Protein AF-A0A1Z5HW14-F1 (afdb_monomer_lite)

pLDDT: mean 73.67, std 11.14, range [45.94, 90.69]

Foldseek 3Di:
DPDDPPDPPQKDKDKDKDWDADPVRDIDIDIDIDIDWDKDFDADPVVRHTPDIDTHYND

Structure (mmCIF, N/CA/C/O backbone):
data_AF-A0A1Z5HW14-F1
#
_entry.id   AF-A0A1Z5HW14-F1
#
loop_
_atom_site.group_PDB
_atom_site.id
_atom_site.type_symbol
_atom_site.label_atom_id
_atom_site.label_alt_id
_atom_site.label_comp_id
_atom_site.label_asym_id
_atom_site.label_entity_id
_atom_site.label_seq_id
_atom_site.pdbx_PDB_ins_code
_atom_site.Cartn_x
_atom_site.Cartn_y
_atom_site.Cartn_z
_atom_site.occupancy
_atom_site.B_iso_or_equiv
_atom_site.auth_seq_id
_atom_site.auth_comp_id
_atom_site.auth_asym_id
_atom_site.auth_atom_id
_atom_site.pdbx_PDB_model_num
ATOM 1 N N . PRO A 1 1 ? -11.369 16.717 -19.288 1.00 61.72 1 PRO A N 1
ATOM 2 C CA . PRO A 1 1 ? -10.028 17.331 -19.117 1.00 61.72 1 PRO A CA 1
ATOM 3 C C . PRO A 1 1 ? -8.968 16.250 -18.877 1.00 61.72 1 PRO A C 1
ATOM 5 O O . PRO A 1 1 ? -9.155 15.413 -17.997 1.00 61.72 1 PRO A O 1
ATOM 8 N N . LYS A 1 2 ? -7.899 16.228 -19.684 1.00 66.94 2 LYS A N 1
ATOM 9 C CA . LYS A 1 2 ? -6.783 15.294 -19.482 1.00 66.94 2 LYS A CA 1
ATOM 10 C C . LYS A 1 2 ? -6.169 15.584 -18.099 1.00 66.94 2 LYS A C 1
ATOM 12 O O . LYS A 1 2 ? -5.960 16.762 -17.807 1.00 66.94 2 LYS A O 1
ATOM 17 N N . PRO A 1 3 ? -5.973 14.584 -17.223 1.00 62.12 3 PRO A N 1
ATOM 18 C CA . PRO A 1 3 ? -5.398 14.818 -15.904 1.00 62.12 3 PRO A CA 1
ATOM 19 C C . PRO A 1 3 ? -4.040 15.509 -16.044 1.00 62.12 3 PRO A C 1
ATOM 21 O O . PRO A 1 3 ? -3.212 15.058 -16.833 1.00 62.12 3 PRO A O 1
ATOM 24 N N . ASP A 1 4 ? -3.827 16.595 -15.302 1.00 69.56 4 ASP A N 1
ATOM 25 C CA . ASP A 1 4 ? -2.497 17.180 -15.146 1.00 69.56 4 ASP A CA 1
ATOM 26 C C . ASP A 1 4 ? -1.593 16.110 -14.512 1.00 69.56 4 ASP A C 1
ATOM 28 O O . ASP A 1 4 ? -1.923 15.572 -13.454 1.00 69.56 4 ASP A O 1
ATOM 32 N N . GLY A 1 5 ? -0.504 15.742 -15.191 1.00 64.50 5 GLY A N 1
ATOM 33 C CA . GLY A 1 5 ? 0.392 14.639 -14.811 1.00 64.50 5 GLY A CA 1
ATOM 34 C C . GLY A 1 5 ? 1.238 14.920 -13.566 1.00 64.50 5 GLY A C 1
ATOM 35 O O . GLY A 1 5 ? 2.115 14.140 -13.227 1.00 64.50 5 GLY A O 1
ATOM 36 N N . ARG A 1 6 ? 0.989 16.046 -12.890 1.00 74.44 6 ARG A N 1
ATOM 37 C CA . ARG A 1 6 ? 1.664 16.480 -11.660 1.00 74.44 6 ARG A CA 1
ATOM 38 C C . ARG A 1 6 ? 1.140 15.808 -10.383 1.00 74.44 6 ARG A C 1
ATOM 40 O O . ARG A 1 6 ? 1.594 16.155 -9.298 1.00 74.44 6 ARG A O 1
ATOM 47 N N . ARG A 1 7 ? 0.187 14.877 -10.492 1.00 67.94 7 ARG A N 1
ATOM 48 C CA . ARG A 1 7 ? -0.318 14.058 -9.377 1.00 67.94 7 ARG A CA 1
ATOM 49 C C . ARG A 1 7 ? -0.040 12.584 -9.631 1.00 67.94 7 ARG A C 1
ATOM 51 O O . ARG A 1 7 ? -0.103 12.151 -10.778 1.00 67.94 7 ARG A O 1
ATOM 58 N N . ASP A 1 8 ? 0.168 11.827 -8.560 1.00 67.12 8 ASP A N 1
ATOM 59 C CA . ASP A 1 8 ? 0.207 10.365 -8.604 1.00 67.12 8 ASP A CA 1
ATOM 60 C C . ASP A 1 8 ? -1.169 9.829 -9.038 1.00 67.12 8 ASP A C 1
ATOM 62 O O . ASP A 1 8 ? -2.080 9.681 -8.226 1.00 67.12 8 ASP A O 1
ATOM 66 N N . THR A 1 9 ? -1.360 9.604 -10.344 1.00 67.31 9 THR A N 1
ATOM 67 C CA . THR A 1 9 ? -2.646 9.165 -10.924 1.00 67.31 9 THR A CA 1
ATOM 68 C C . THR A 1 9 ? -2.973 7.698 -10.666 1.00 67.31 9 THR A C 1
ATOM 70 O O . THR A 1 9 ? -4.122 7.286 -10.847 1.00 67.31 9 THR A O 1
ATOM 73 N N . ASP A 1 10 ? -1.971 6.920 -10.266 1.00 65.81 10 ASP A N 1
ATOM 74 C CA . ASP A 1 10 ? -2.076 5.474 -10.074 1.00 65.81 10 ASP A CA 1
ATOM 75 C C . ASP A 1 10 ? -2.220 5.068 -8.599 1.00 65.81 10 ASP A C 1
ATOM 77 O O . ASP A 1 10 ? -2.609 3.934 -8.309 1.00 65.81 10 ASP A O 1
ATOM 81 N N . ALA A 1 11 ? -1.974 5.997 -7.671 1.00 68.31 11 ALA A N 1
ATOM 82 C CA . ALA A 1 11 ? -2.273 5.826 -6.256 1.00 68.31 11 ALA A CA 1
ATOM 83 C C . ALA A 1 11 ? -3.754 6.121 -5.973 1.00 68.31 11 ALA A C 1
ATOM 85 O O . ALA A 1 11 ? -4.361 7.007 -6.576 1.00 68.31 11 ALA A O 1
ATOM 86 N N . ASP A 1 12 ? -4.337 5.389 -5.025 1.00 73.88 12 ASP A N 1
ATOM 87 C CA . ASP A 1 12 ? -5.716 5.598 -4.574 1.00 73.88 12 ASP A CA 1
ATOM 88 C C . ASP A 1 12 ? -5.787 5.525 -3.042 1.00 73.88 12 ASP A C 1
ATOM 90 O O . ASP A 1 12 ? -4.866 5.047 -2.370 1.00 73.88 12 ASP A O 1
ATOM 94 N N . PHE A 1 13 ? -6.880 6.025 -2.474 1.00 78.06 13 PHE A N 1
ATOM 95 C CA . PHE A 1 13 ? -7.148 5.923 -1.048 1.00 78.06 13 PHE A CA 1
ATOM 96 C C . PHE A 1 13 ? -7.713 4.541 -0.707 1.00 78.06 13 PHE A C 1
ATOM 98 O O . PHE A 1 13 ? -8.890 4.256 -0.921 1.00 78.06 13 PHE A O 1
ATOM 105 N N . GLY A 1 14 ? -6.887 3.695 -0.094 1.00 76.75 14 GLY A N 1
ATOM 106 C CA . GLY A 1 14 ? -7.336 2.464 0.544 1.00 76.75 14 GLY A CA 1
ATOM 107 C C . GLY A 1 14 ? -8.059 2.763 1.857 1.00 76.75 14 GLY A C 1
ATOM 108 O O . GLY A 1 14 ? -7.649 3.637 2.624 1.00 76.75 14 GLY A O 1
ATOM 109 N N . LYS A 1 15 ? -9.134 2.024 2.145 1.00 82.12 15 LYS A N 1
ATOM 110 C CA . LYS A 1 15 ? -9.817 2.043 3.446 1.00 82.12 15 LYS A CA 1
ATOM 111 C C . LYS A 1 15 ? -9.942 0.624 3.976 1.00 82.12 15 LYS A C 1
ATOM 113 O O . LYS A 1 15 ? -10.384 -0.270 3.261 1.00 82.12 15 LYS A O 1
ATOM 118 N N . LYS A 1 16 ? -9.605 0.423 5.249 1.00 83.44 16 LYS A N 1
ATOM 119 C CA . LYS A 1 16 ? -9.855 -0.827 5.966 1.00 83.44 16 LYS A CA 1
ATOM 120 C C . LYS A 1 16 ? -10.641 -0.555 7.231 1.00 83.44 16 LYS A C 1
ATOM 122 O O . LYS A 1 16 ? -10.211 0.195 8.110 1.00 83.44 16 LYS A O 1
ATOM 127 N N . THR A 1 17 ? -11.799 -1.193 7.288 1.00 87.00 17 THR A N 1
ATOM 128 C CA . THR A 1 17 ? -12.765 -1.044 8.365 1.00 87.00 17 THR A CA 1
ATOM 129 C C . THR A 1 17 ? -12.688 -2.258 9.274 1.00 87.00 17 THR A C 1
ATOM 131 O O . THR A 1 17 ? -12.860 -3.391 8.830 1.00 87.00 17 THR A O 1
ATOM 134 N N . TYR A 1 18 ? -12.446 -2.013 10.555 1.00 88.88 18 TYR A N 1
ATOM 135 C CA . TYR A 1 18 ? -12.548 -3.010 11.610 1.00 88.88 18 TYR A CA 1
ATOM 136 C C . TYR A 1 18 ? -13.844 -2.763 12.370 1.00 88.88 18 TYR A C 1
ATOM 138 O O . TYR A 1 18 ? -14.095 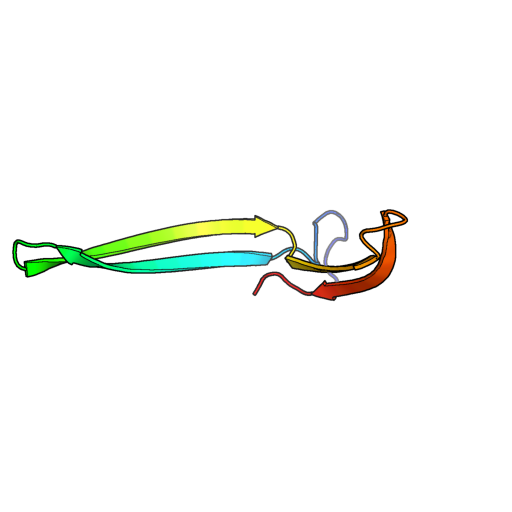-1.641 12.809 1.00 88.88 18 TYR A O 1
ATOM 146 N N . ARG A 1 19 ? -14.663 -3.803 12.513 1.00 90.69 19 ARG A N 1
ATOM 147 C CA . ARG A 1 19 ? -15.921 -3.763 13.263 1.00 90.69 19 ARG A CA 1
ATOM 148 C C . ARG A 1 19 ? -15.901 -4.844 14.324 1.00 90.69 19 ARG A C 1
ATOM 150 O O . ARG A 1 19 ? -15.367 -5.927 14.089 1.00 90.69 19 ARG A O 1
ATOM 157 N N . GLY A 1 20 ? -16.500 -4.560 15.468 1.00 89.00 20 GLY A N 1
ATOM 158 C CA . GLY A 1 20 ? -16.647 -5.541 16.529 1.00 89.00 20 GLY A CA 1
ATOM 159 C C . GLY A 1 20 ? -17.683 -5.123 17.556 1.00 89.00 20 GLY A C 1
ATOM 160 O O . GLY A 1 20 ? -18.156 -3.988 17.565 1.00 89.00 20 GLY A O 1
ATOM 161 N N . CYS A 1 21 ? -18.015 -6.058 18.437 1.00 90.38 21 CYS A N 1
ATOM 162 C CA . CYS A 1 21 ? -18.849 -5.809 19.603 1.00 90.38 21 CYS A CA 1
ATOM 163 C C . CYS A 1 21 ? -17.957 -5.871 20.847 1.00 90.38 21 CYS A C 1
ATOM 165 O O . CYS A 1 21 ? -17.146 -6.791 20.987 1.00 90.38 21 CYS A O 1
ATOM 167 N N . ARG A 1 22 ? -18.038 -4.866 21.718 1.00 86.44 22 ARG A N 1
ATOM 168 C CA . ARG A 1 22 ? -17.354 -4.872 23.016 1.00 86.44 22 ARG A CA 1
ATOM 169 C C . ARG A 1 22 ? -18.075 -5.823 23.974 1.00 86.44 22 ARG A C 1
ATOM 171 O O . ARG A 1 22 ? -19.212 -6.226 23.745 1.00 86.44 22 ARG A O 1
ATOM 178 N N . LYS A 1 23 ? -17.408 -6.177 25.078 1.00 85.94 23 LYS A N 1
ATOM 179 C CA . LYS A 1 23 ? -17.972 -7.058 26.121 1.00 85.94 23 LYS A CA 1
ATOM 180 C C . LYS A 1 23 ? -19.234 -6.485 26.783 1.00 85.94 23 LYS A C 1
ATOM 182 O O . LYS A 1 23 ? -20.015 -7.246 27.333 1.00 85.94 23 LYS A O 1
ATOM 187 N N . ASP A 1 24 ? -19.420 -5.170 26.718 1.00 86.19 24 ASP A N 1
ATOM 188 C CA . ASP A 1 24 ? -20.591 -4.439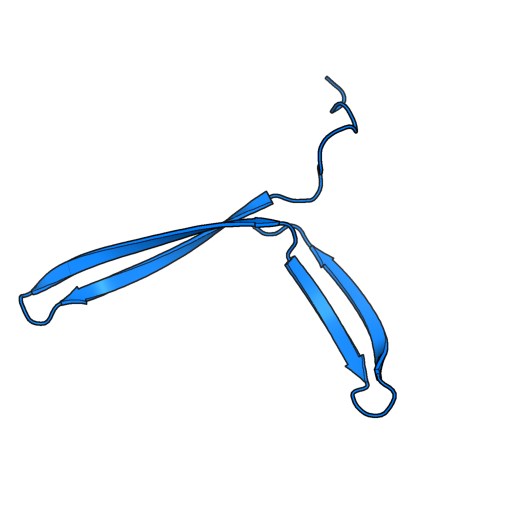 27.216 1.00 86.19 24 ASP A CA 1
ATOM 189 C C . ASP A 1 24 ? -21.751 -4.374 26.196 1.00 86.19 24 ASP A C 1
ATOM 191 O O . ASP A 1 24 ? -22.758 -3.720 26.449 1.00 86.19 24 ASP A O 1
ATOM 195 N N . GLY A 1 25 ? -21.620 -5.036 25.040 1.00 85.94 25 GLY A N 1
ATOM 196 C CA . GLY A 1 25 ? -22.624 -5.039 23.975 1.00 85.94 25 GLY A CA 1
ATOM 197 C C . GLY A 1 25 ? -22.582 -3.814 23.059 1.00 85.94 25 GLY A C 1
ATOM 198 O O . GLY A 1 25 ? -23.364 -3.743 22.112 1.00 85.94 25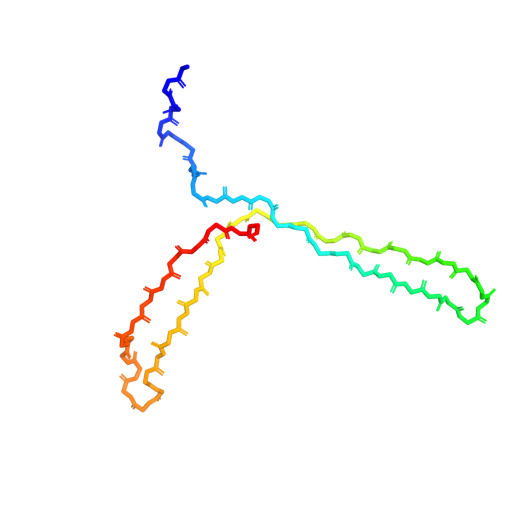 GLY A O 1
ATOM 199 N N . THR A 1 26 ? -21.674 -2.858 23.284 1.00 88.94 26 THR A N 1
ATOM 200 C CA . THR A 1 26 ? -21.542 -1.699 22.395 1.00 88.94 26 THR A CA 1
ATOM 201 C C . THR A 1 26 ? -20.779 -2.054 21.120 1.00 88.94 26 THR A C 1
ATOM 203 O O . THR A 1 26 ? -19.701 -2.658 21.141 1.00 88.94 26 THR A O 1
ATOM 206 N N . LEU A 1 27 ? -21.340 -1.664 19.975 1.00 89.94 27 LEU A N 1
ATOM 207 C CA . LEU A 1 27 ? -20.676 -1.804 18.683 1.00 89.94 27 LEU A CA 1
ATOM 208 C C . LEU A 1 27 ? -19.599 -0.733 18.536 1.00 89.94 27 LEU A C 1
ATOM 210 O O . LEU A 1 27 ? -19.810 0.433 18.868 1.00 89.94 27 LEU A O 1
ATOM 214 N N . TRP A 1 28 ? -18.449 -1.127 18.002 1.00 90.38 28 TRP A N 1
ATOM 215 C CA . TRP A 1 28 ? -17.387 -0.199 17.651 1.00 90.38 28 TRP A CA 1
ATOM 216 C C . TRP A 1 28 ? -16.943 -0.404 16.209 1.00 90.38 28 TRP A C 1
ATOM 218 O O . TRP A 1 28 ? -16.925 -1.518 15.678 1.00 90.38 28 TRP A O 1
ATOM 228 N N . GLU A 1 29 ? -16.547 0.703 15.592 1.00 90.62 29 GLU A N 1
ATOM 229 C CA . GLU A 1 29 ? -15.997 0.746 14.248 1.00 90.62 29 GLU A CA 1
ATOM 230 C C . GLU A 1 29 ? -14.709 1.571 14.268 1.00 90.62 29 GLU A C 1
ATOM 232 O O . GLU A 1 29 ? -14.654 2.660 14.839 1.00 90.62 29 GLU A O 1
ATOM 237 N N . LYS A 1 30 ? -13.650 1.036 13.657 1.00 88.50 30 LYS A N 1
ATOM 238 C CA . LYS A 1 30 ? -12.399 1.753 13.411 1.00 88.50 30 LYS A CA 1
ATOM 239 C C . LYS A 1 30 ? -12.114 1.735 11.921 1.00 88.50 30 LYS A C 1
ATOM 241 O O . LYS A 1 30 ? -11.896 0.673 11.340 1.00 88.50 30 LYS A O 1
ATOM 246 N N . ILE A 1 31 ? -12.076 2.919 11.323 1.00 87.94 31 ILE A N 1
ATOM 247 C CA . ILE A 1 31 ? -11.734 3.109 9.915 1.00 87.94 31 ILE A CA 1
ATOM 248 C C . ILE A 1 31 ? -10.282 3.575 9.850 1.00 87.94 31 ILE A C 1
ATOM 250 O O . ILE A 1 31 ? -9.920 4.575 10.464 1.00 87.94 31 ILE A O 1
ATOM 254 N N . ILE A 1 32 ? -9.450 2.838 9.119 1.00 84.06 32 ILE A N 1
ATOM 255 C CA . ILE A 1 32 ? -8.082 3.242 8.793 1.00 84.06 32 ILE A CA 1
ATOM 256 C C . ILE A 1 32 ? -8.042 3.520 7.294 1.00 84.06 32 ILE A C 1
ATOM 258 O O . ILE A 1 32 ? -8.435 2.663 6.504 1.00 84.06 32 ILE A O 1
ATOM 262 N N . SER A 1 33 ? -7.582 4.706 6.905 1.00 82.94 33 SER A N 1
ATOM 263 C CA . SER A 1 33 ? -7.425 5.106 5.505 1.00 82.94 33 SER A CA 1
ATOM 264 C C . SER A 1 33 ? -5.981 5.478 5.195 1.00 82.94 33 SER A C 1
ATOM 266 O O . SER A 1 33 ? -5.337 6.127 6.018 1.00 82.94 33 SER A O 1
ATOM 268 N N . TRP A 1 34 ? -5.490 5.112 4.013 1.00 81.62 34 TRP A N 1
ATOM 269 C CA . TRP A 1 34 ? -4.146 5.451 3.535 1.00 81.62 34 TRP A CA 1
ATOM 270 C C . TRP A 1 34 ? -4.164 5.762 2.041 1.00 81.62 34 TRP A C 1
ATOM 272 O O . TRP A 1 34 ? -4.919 5.153 1.290 1.00 81.62 34 TRP A O 1
ATOM 282 N N . PHE A 1 35 ? -3.318 6.696 1.616 1.00 78.00 35 PHE A N 1
ATOM 283 C CA . PHE A 1 35 ? -3.067 6.992 0.207 1.00 78.00 35 PHE A CA 1
ATOM 284 C C . PHE A 1 35 ? -1.791 6.278 -0.231 1.00 78.00 35 PHE A C 1
ATOM 286 O O . PHE A 1 35 ? -0.764 6.417 0.434 1.00 78.00 35 PHE A O 1
ATOM 293 N N . GLY A 1 36 ? -1.845 5.500 -1.310 1.00 79.38 36 GLY A N 1
ATOM 294 C CA . GLY A 1 36 ? -0.648 4.831 -1.813 1.00 79.38 36 GLY A CA 1
ATOM 295 C C . GLY A 1 36 ? -0.914 3.785 -2.888 1.00 79.38 36 GLY A C 1
ATOM 296 O O . GLY A 1 36 ? -1.941 3.806 -3.564 1.00 79.38 36 GLY A O 1
ATOM 297 N N . TYR A 1 37 ? 0.036 2.860 -3.017 1.00 71.50 37 TYR A N 1
ATOM 298 C CA . TYR A 1 37 ? 0.069 1.809 -4.033 1.00 71.50 37 TYR A CA 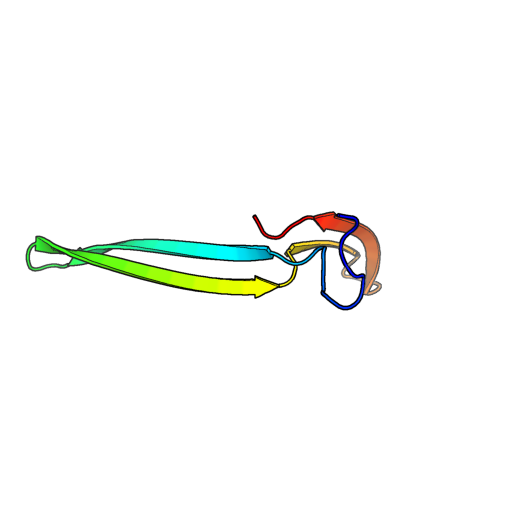1
ATOM 299 C C . TYR A 1 37 ? -0.102 0.423 -3.395 1.00 71.50 37 TYR A C 1
ATOM 301 O O . TYR A 1 37 ? 0.406 0.177 -2.300 1.00 71.50 37 TYR A O 1
ATOM 309 N N . LYS A 1 38 ? -0.782 -0.503 -4.084 1.00 66.88 38 LYS A N 1
ATOM 310 C CA . LYS A 1 38 ? -0.827 -1.926 -3.711 1.00 66.88 38 LYS A CA 1
ATOM 311 C C . LYS A 1 38 ? 0.090 -2.699 -4.655 1.00 66.88 38 LYS A C 1
ATOM 313 O O . LYS A 1 38 ? -0.196 -2.839 -5.843 1.00 66.88 38 LYS A O 1
ATOM 318 N N . LEU A 1 39 ? 1.212 -3.164 -4.117 1.00 69.12 39 LEU A N 1
ATOM 319 C CA . LEU A 1 39 ? 2.235 -3.879 -4.869 1.00 69.12 39 LEU A CA 1
ATOM 320 C C . LEU A 1 39 ? 2.134 -5.383 -4.590 1.00 69.12 39 LEU A C 1
ATOM 322 O O . LEU A 1 39 ? 2.242 -5.805 -3.440 1.00 69.12 39 LEU A O 1
ATOM 326 N N . HIS A 1 40 ? 1.953 -6.185 -5.640 1.00 72.62 40 HIS A N 1
ATOM 327 C CA . HIS A 1 40 ? 2.042 -7.641 -5.566 1.00 72.62 40 HIS A CA 1
ATOM 328 C C . HIS A 1 40 ? 3.399 -8.078 -6.127 1.00 72.62 40 HIS A C 1
ATOM 330 O O . HIS A 1 40 ? 3.675 -7.905 -7.317 1.00 72.62 40 HIS A O 1
ATOM 336 N N . LEU A 1 41 ? 4.254 -8.619 -5.256 1.00 69.94 41 LEU A N 1
ATOM 337 C CA . LEU A 1 41 ? 5.576 -9.133 -5.611 1.00 69.94 41 LEU A CA 1
ATOM 338 C C . LEU A 1 41 ? 5.605 -10.649 -5.460 1.00 69.94 41 LEU A C 1
ATOM 340 O O . LEU A 1 41 ? 5.175 -11.176 -4.435 1.00 69.94 41 LEU A O 1
ATOM 344 N N . VAL A 1 42 ? 6.168 -11.330 -6.455 1.00 65.56 42 VAL A N 1
ATOM 345 C CA . VAL A 1 42 ? 6.593 -12.727 -6.344 1.00 65.56 42 VAL A CA 1
ATOM 346 C C . VAL A 1 42 ? 8.108 -12.743 -6.510 1.00 65.56 42 VAL A C 1
ATOM 348 O O . VAL A 1 42 ? 8.637 -12.361 -7.557 1.00 65.56 42 VAL A O 1
ATOM 351 N N . VAL A 1 43 ? 8.807 -13.132 -5.447 1.00 67.25 43 VAL A N 1
ATOM 352 C CA . VAL A 1 43 ? 10.270 -13.058 -5.353 1.00 67.25 43 VAL A CA 1
ATOM 353 C C . VAL A 1 43 ? 10.827 -14.449 -5.079 1.00 67.25 43 VAL A C 1
ATOM 355 O O . VAL A 1 43 ? 10.256 -15.191 -4.279 1.00 67.25 43 VAL A O 1
ATOM 358 N N . ASP A 1 44 ? 11.941 -14.787 -5.727 1.00 65.25 44 ASP A N 1
ATOM 359 C CA . ASP A 1 44 ? 12.769 -15.920 -5.318 1.00 65.25 44 ASP A CA 1
ATOM 360 C C . ASP A 1 44 ? 13.583 -15.507 -4.082 1.00 65.25 44 ASP A C 1
ATOM 362 O O . ASP A 1 44 ? 14.484 -14.671 -4.161 1.00 65.25 44 ASP A O 1
ATOM 366 N N . ALA A 1 45 ? 13.238 -16.068 -2.922 1.00 68.75 45 ALA A N 1
ATOM 367 C CA . ALA A 1 45 ? 13.834 -15.707 -1.637 1.00 68.75 45 ALA A CA 1
ATOM 368 C C . ALA A 1 45 ? 15.298 -16.157 -1.473 1.00 68.75 45 ALA A C 1
ATOM 370 O O . ALA A 1 45 ? 15.948 -15.728 -0.525 1.00 68.75 45 ALA A O 1
ATOM 371 N N . GLN A 1 46 ? 15.823 -17.015 -2.356 1.00 69.62 46 GLN A N 1
ATOM 372 C CA . GLN A 1 46 ? 17.199 -17.509 -2.265 1.00 69.62 46 GLN A CA 1
ATOM 373 C C . GLN A 1 46 ? 18.201 -16.585 -2.967 1.00 69.62 46 GLN A C 1
ATOM 375 O O . GLN A 1 46 ? 19.346 -16.474 -2.534 1.00 69.62 46 GLN A O 1
ATOM 380 N N . TYR A 1 47 ? 17.766 -15.919 -4.036 1.00 68.06 47 TYR A N 1
ATOM 381 C CA . TYR A 1 47 ? 18.596 -14.989 -4.809 1.00 68.06 47 TYR A CA 1
ATOM 382 C C . TYR A 1 47 ? 18.101 -13.540 -4.744 1.00 68.06 47 TYR A C 1
ATOM 384 O O . TYR A 1 47 ? 18.705 -12.673 -5.365 1.00 68.06 47 TYR A O 1
ATOM 392 N N . GLU A 1 48 ? 17.009 -13.279 -4.015 1.00 61.44 48 GLU A N 1
ATOM 393 C CA . GLU A 1 48 ? 16.354 -11.967 -3.862 1.00 61.44 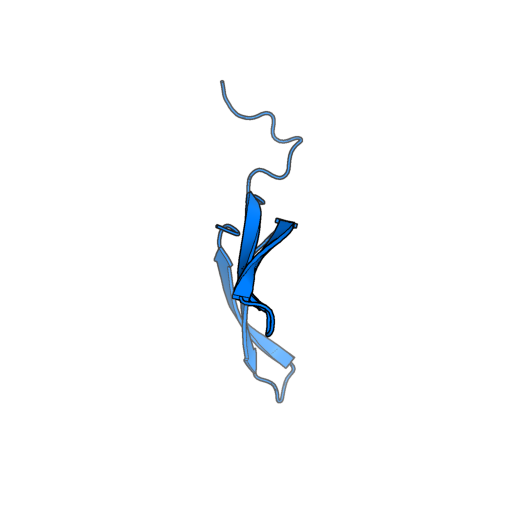48 GLU A CA 1
ATOM 394 C C . GLU A 1 48 ? 15.975 -11.300 -5.198 1.00 61.44 48 GLU A C 1
ATOM 396 O O . GLU A 1 48 ? 15.751 -10.091 -5.281 1.00 61.44 48 GLU A O 1
ATOM 401 N N . LEU A 1 49 ? 15.875 -12.094 -6.266 1.00 66.94 49 LEU A N 1
ATOM 402 C CA . LEU A 1 49 ? 15.567 -11.612 -7.604 1.00 66.94 49 LEU A CA 1
ATOM 403 C C . LEU A 1 49 ? 14.052 -11.701 -7.854 1.00 66.94 49 LEU A C 1
ATOM 405 O O . LEU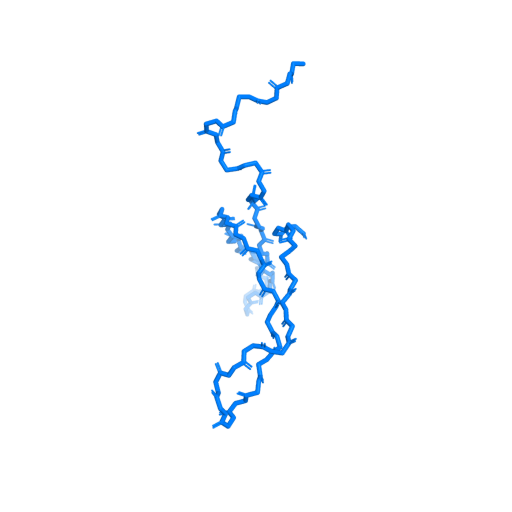 A 1 49 ? 13.453 -12.772 -7.697 1.00 66.94 49 LEU A O 1
ATOM 409 N N . PRO A 1 50 ? 13.398 -10.593 -8.248 1.00 55.62 50 PRO A N 1
ATOM 410 C CA . PRO A 1 50 ? 11.985 -10.615 -8.592 1.00 55.62 50 PRO A CA 1
ATOM 411 C C . PRO A 1 50 ? 11.782 -11.371 -9.909 1.00 55.62 50 PRO A C 1
ATOM 413 O O . PRO A 1 50 ? 12.312 -10.985 -10.949 1.00 55.62 50 PRO A O 1
ATOM 416 N N . VAL A 1 51 ? 10.983 -12.439 -9.863 1.00 62.41 51 VAL A N 1
ATOM 417 C CA . VAL A 1 51 ? 10.656 -13.261 -11.042 1.00 62.41 51 VAL A CA 1
ATOM 418 C C . VAL A 1 51 ? 9.481 -12.651 -11.814 1.00 62.41 51 VAL A C 1
ATOM 420 O O . VAL A 1 51 ? 9.418 -12.747 -13.037 1.00 62.41 51 VAL A O 1
ATOM 423 N N . ALA A 1 52 ? 8.567 -11.976 -11.109 1.00 64.75 52 ALA A N 1
ATOM 424 C CA . ALA A 1 52 ? 7.501 -11.174 -11.699 1.00 64.75 52 ALA A CA 1
ATOM 425 C C . ALA A 1 52 ? 6.946 -10.166 -10.680 1.00 64.75 52 ALA A C 1
ATOM 427 O O . ALA A 1 52 ? 6.866 -10.446 -9.481 1.00 64.75 52 ALA A O 1
ATOM 428 N N . PHE A 1 53 ? 6.502 -9.003 -11.161 1.00 59.22 53 PHE A N 1
ATOM 429 C CA . PHE A 1 53 ? 5.761 -8.031 -10.357 1.00 59.22 53 PHE A CA 1
ATOM 430 C C . PHE A 1 53 ? 4.511 -7.557 -11.095 1.00 59.22 53 PHE A C 1
ATOM 432 O O . PHE A 1 53 ? 4.466 -7.512 -12.325 1.00 59.22 53 PHE A O 1
ATOM 439 N N . THR A 1 54 ? 3.473 -7.197 -10.345 1.00 68.44 54 THR A N 1
ATOM 440 C CA . THR A 1 54 ? 2.292 -6.531 -10.901 1.00 68.44 54 THR A CA 1
ATOM 441 C C . THR A 1 54 ? 1.867 -5.412 -9.965 1.00 68.44 54 THR A C 1
ATOM 443 O O . THR A 1 54 ? 1.640 -5.618 -8.771 1.00 68.44 54 THR A O 1
ATOM 446 N N . VAL A 1 55 ? 1.782 -4.205 -10.521 1.00 62.34 55 VAL A N 1
ATOM 447 C CA . VAL A 1 55 ? 1.291 -3.023 -9.815 1.00 62.34 55 VAL A CA 1
ATOM 448 C C . VAL A 1 55 ? -0.202 -2.917 -10.076 1.00 62.34 55 VAL A C 1
ATOM 450 O O . VAL A 1 55 ? -0.634 -2.839 -11.224 1.00 62.34 55 VAL A O 1
ATOM 453 N N . THR A 1 56 ? -0.990 -2.915 -9.007 1.00 68.25 56 THR A N 1
ATOM 454 C CA . THR A 1 56 ? -2.439 -2.713 -9.080 1.00 68.25 56 THR A CA 1
ATOM 455 C C . THR A 1 56 ? -2.830 -1.482 -8.284 1.00 68.25 56 THR A C 1
ATOM 457 O O . THR A 1 56 ? -2.150 -1.099 -7.327 1.00 68.25 56 THR A O 1
ATOM 460 N N . LYS A 1 57 ? -3.957 -0.871 -8.653 1.00 63.47 57 LYS A N 1
ATOM 461 C CA . LYS A 1 57 ? -4.537 0.208 -7.854 1.00 63.47 57 LYS A CA 1
ATOM 462 C C . LYS A 1 57 ? -4.875 -0.292 -6.448 1.00 63.47 57 LYS A C 1
ATOM 464 O O . LYS A 1 57 ? -5.107 -1.479 -6.222 1.00 63.47 57 LYS A O 1
ATOM 469 N N . ALA A 1 58 ? -4.830 0.624 -5.485 1.00 45.94 58 ALA A N 1
ATOM 470 C CA . ALA A 1 58 ? -4.939 0.278 -4.074 1.00 45.94 58 ALA A CA 1
ATOM 471 C C . ALA A 1 58 ? -6.339 -0.196 -3.645 1.00 45.94 58 ALA A C 1
ATOM 473 O O . ALA A 1 58 ? -6.446 -0.893 -2.629 1.00 45.94 58 ALA A O 1
ATOM 474 N N . SER A 1 59 ? -7.380 0.140 -4.410 1.00 50.41 59 SER A N 1
ATOM 475 C CA . SER A 1 59 ? -8.769 -0.270 -4.177 1.00 50.41 59 SER A CA 1
ATOM 476 C C . SER A 1 59 ? -9.050 -1.734 -4.522 1.00 50.41 59 SER A C 1
ATOM 478 O O . SER A 1 59 ? -8.234 -2.372 -5.227 1.00 50.41 59 SER A O 1
#

Secondary structure (DSSP, 8-state):
-PPPTTS-SS-EEEEEEEEEE-TTS-EEEEEEEEEE-EEEEEEETTTTEEEEEEEE---

Organism: NCBI:txid1246530

Sequence (59 aa):
PKPDGRRDTDADFGKKTYRGCRKDGTLWEKIISWFGYKLHLVVDAQYELPVAFTVTKAS

Radius of gyration: 18.37 Å; chains: 1; bounding box: 41×35×47 Å